Protein AF-A0A7Y2DRR1-F1 (afdb_monomer_lite)

Foldseek 3Di:
DPVVPPPPVPPPVPPPDDPPPPDDDDDLVRDDPLLNLLLVLLVVLVWPPWDKDQCCPPDDPDGIDTDTHDPDPVSVLSSVVSSQVRCCVPVVDHDPDDPPRPPD

Secondary structure (DSSP, 8-state):
--TTSSSSTT------S------PPPPGGGS-HHHHHHHHHHHHTT-EEEEEEE-TTT-SS-SEEEEEE-SSHHHHHHHHHHHHHHHHHHH----S---S-TT-

Sequence (104 aa):
MEEAIKQKSLAREEITETIEVTAVKTPFSDLDEDVQLAIYSAAEKKAVDIVALDLRKITSFAEFFVIASGTNQRQVQAISDEISEQLKKQLKKTAIRIEGYVGA

pLDDT: mean 83.61, std 19.43, range [39.22, 98.38]

Radius of gyration: 19.2 Å; chains: 1; bounding box: 38×60×40 Å

Structure (mmCIF, N/CA/C/O backbone):
data_AF-A0A7Y2DRR1-F1
#
_entry.id   AF-A0A7Y2DRR1-F1
#
loop_
_atom_site.group_PDB
_atom_site.id
_atom_site.type_symbol
_atom_site.label_atom_id
_atom_site.label_alt_id
_atom_site.label_comp_id
_atom_site.label_asym_id
_atom_site.label_entity_id
_atom_site.label_seq_id
_atom_site.pdbx_PDB_ins_code
_atom_site.Cartn_x
_atom_site.Cartn_y
_atom_site.Cartn_z
_atom_site.occupancy
_atom_site.B_iso_or_equiv
_atom_site.auth_seq_id
_atom_site.auth_comp_id
_atom_site.auth_asym_id
_atom_site.auth_atom_id
_atom_site.pdbx_PDB_model_num
ATOM 1 N N . MET A 1 1 ? 24.420 -49.556 -5.115 1.00 56.88 1 MET A N 1
ATOM 2 C CA . MET A 1 1 ? 23.039 -49.062 -4.895 1.00 56.88 1 MET A CA 1
ATOM 3 C C . MET A 1 1 ? 23.013 -47.738 -4.110 1.00 56.88 1 MET A C 1
ATOM 5 O O . MET A 1 1 ? 21.972 -47.377 -3.592 1.00 56.88 1 MET A O 1
ATOM 9 N N . GLU A 1 2 ? 24.116 -46.975 -4.061 1.00 53.03 2 GLU A N 1
ATOM 10 C CA . GLU A 1 2 ? 24.172 -45.654 -3.395 1.00 53.03 2 GLU A CA 1
ATOM 11 C C . GLU A 1 2 ? 24.372 -44.478 -4.370 1.00 53.03 2 GLU A C 1
ATOM 13 O O . GLU A 1 2 ? 24.143 -43.330 -4.009 1.00 53.03 2 GLU A O 1
ATOM 18 N N . GLU A 1 3 ? 24.712 -44.731 -5.638 1.00 50.06 3 GLU A N 1
ATOM 19 C CA . GLU A 1 3 ? 24.951 -43.661 -6.623 1.00 50.06 3 GLU A CA 1
ATOM 20 C C . GLU A 1 3 ? 23.681 -43.072 -7.256 1.00 50.06 3 GLU A C 1
ATOM 22 O O . GLU A 1 3 ? 23.734 -42.005 -7.859 1.00 50.06 3 GLU A O 1
ATOM 27 N N . ALA A 1 4 ? 22.514 -43.697 -7.076 1.00 45.59 4 ALA A N 1
ATOM 28 C CA . ALA A 1 4 ? 21.267 -43.224 -7.687 1.00 45.59 4 ALA A CA 1
ATOM 29 C C . ALA A 1 4 ? 20.593 -42.064 -6.922 1.00 45.59 4 ALA A C 1
ATOM 31 O O . ALA A 1 4 ? 19.687 -41.423 -7.453 1.00 45.59 4 ALA A O 1
ATOM 32 N N . ILE A 1 5 ? 21.020 -41.769 -5.687 1.00 50.69 5 ILE A N 1
ATOM 33 C CA . ILE A 1 5 ? 20.332 -40.800 -4.811 1.00 50.69 5 ILE A CA 1
ATOM 34 C C . ILE A 1 5 ? 20.941 -39.387 -4.913 1.00 50.69 5 ILE A C 1
ATOM 36 O O . ILE A 1 5 ? 20.275 -38.402 -4.602 1.00 50.69 5 ILE A O 1
ATOM 40 N N . LYS A 1 6 ? 22.161 -39.231 -5.446 1.00 47.81 6 LYS A N 1
ATOM 41 C CA . LYS A 1 6 ? 22.838 -37.919 -5.492 1.00 47.81 6 LYS A CA 1
ATOM 42 C C . LYS A 1 6 ? 22.484 -37.047 -6.708 1.00 47.81 6 LYS A C 1
ATOM 44 O O . LYS A 1 6 ? 22.821 -35.868 -6.713 1.00 47.81 6 LYS A O 1
ATOM 49 N N . GLN A 1 7 ? 21.780 -37.574 -7.713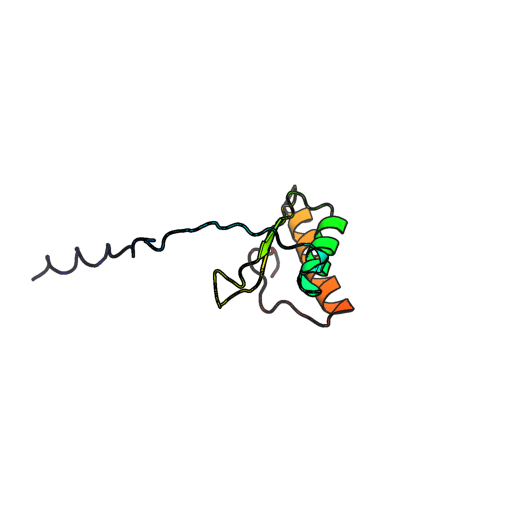 1.00 44.50 7 GLN A N 1
ATOM 50 C CA . GLN A 1 7 ? 21.510 -36.843 -8.966 1.00 44.50 7 GLN A CA 1
ATOM 51 C C . GLN A 1 7 ? 20.081 -36.300 -9.131 1.00 44.50 7 GLN A C 1
ATOM 53 O O . GLN A 1 7 ? 19.853 -35.511 -10.039 1.00 44.50 7 GLN A O 1
ATOM 58 N N . LYS A 1 8 ? 19.128 -36.617 -8.242 1.00 45.59 8 LYS A N 1
ATOM 59 C CA . LYS A 1 8 ? 17.771 -36.025 -8.294 1.00 45.59 8 LYS A CA 1
ATOM 60 C C . LYS A 1 8 ? 17.558 -34.803 -7.392 1.00 45.59 8 LYS A C 1
ATOM 62 O O . LYS A 1 8 ? 16.489 -34.210 -7.424 1.00 45.59 8 LYS A O 1
ATOM 67 N N . SER A 1 9 ? 18.578 -34.406 -6.626 1.00 43.53 9 SER A N 1
ATOM 68 C CA . SER A 1 9 ? 18.564 -33.200 -5.775 1.00 43.53 9 SER A CA 1
ATOM 69 C C . SER A 1 9 ? 18.796 -31.897 -6.566 1.00 43.53 9 SER A C 1
ATOM 71 O O . SER A 1 9 ? 18.531 -30.807 -6.073 1.00 43.53 9 SER A O 1
ATOM 73 N N . LEU A 1 10 ? 19.235 -31.993 -7.828 1.00 49.66 10 LEU A N 1
ATOM 74 C CA . LEU A 1 10 ? 19.363 -30.858 -8.749 1.00 49.66 10 LEU A CA 1
ATOM 75 C C . LEU A 1 10 ? 18.243 -30.854 -9.802 1.00 49.66 10 LEU A C 1
ATOM 77 O O . LEU A 1 10 ? 18.493 -30.677 -10.985 1.00 49.66 10 LEU A O 1
ATOM 81 N N . ALA A 1 11 ? 16.992 -31.025 -9.383 1.00 46.22 11 ALA A N 1
ATOM 82 C CA . ALA A 1 11 ? 15.870 -30.489 -10.149 1.00 46.22 11 ALA A CA 1
ATOM 83 C C . ALA A 1 11 ? 15.553 -29.104 -9.578 1.00 46.22 11 ALA A C 1
ATOM 85 O O . ALA A 1 11 ? 14.547 -28.890 -8.910 1.00 46.22 11 ALA A O 1
ATOM 86 N N . ARG A 1 12 ? 16.474 -28.158 -9.790 1.00 54.50 12 ARG A N 1
ATOM 87 C CA . ARG A 1 12 ? 16.090 -26.751 -9.838 1.00 54.50 12 ARG A CA 1
ATOM 88 C C . ARG A 1 12 ? 15.243 -26.666 -11.092 1.00 54.50 12 ARG A C 1
ATOM 90 O O . ARG A 1 12 ? 15.815 -26.647 -12.175 1.00 54.50 12 ARG A O 1
ATOM 97 N N . GLU A 1 13 ? 13.924 -26.761 -10.933 1.00 48.50 13 GLU A N 1
ATOM 98 C CA . GLU A 1 13 ? 12.984 -26.466 -12.008 1.00 48.50 13 GLU A CA 1
ATOM 99 C C . GLU A 1 13 ? 13.439 -25.144 -12.613 1.00 48.50 13 GLU A C 1
ATOM 101 O O . GLU A 1 13 ? 13.494 -24.100 -11.955 1.00 48.50 13 GLU A O 1
ATOM 106 N N . GLU A 1 14 ? 13.968 -25.262 -13.823 1.00 42.56 14 GLU A N 1
ATOM 107 C CA . GLU A 1 14 ? 14.439 -24.142 -14.595 1.00 42.56 14 GLU A CA 1
ATOM 108 C C . GLU A 1 14 ? 13.237 -23.220 -14.756 1.00 42.56 14 GLU A C 1
ATOM 110 O O . GLU A 1 14 ? 12.158 -23.643 -15.170 1.00 42.56 14 GLU A O 1
ATOM 115 N N . ILE A 1 15 ? 13.417 -21.967 -14.350 1.00 51.19 15 ILE A N 1
ATOM 116 C CA . ILE A 1 15 ? 12.477 -20.881 -14.592 1.00 51.19 15 ILE A CA 1
ATOM 117 C C . ILE A 1 15 ? 12.498 -20.665 -16.116 1.00 51.19 15 ILE A C 1
ATOM 119 O O . ILE A 1 15 ? 13.229 -19.821 -16.626 1.00 51.19 15 ILE A O 1
ATOM 123 N N . THR A 1 16 ? 11.777 -21.524 -16.836 1.00 39.22 16 THR A N 1
ATOM 124 C CA . THR A 1 16 ? 11.689 -21.601 -18.303 1.00 39.22 16 THR A CA 1
ATOM 125 C C . THR A 1 16 ? 10.269 -21.270 -18.747 1.00 39.22 16 THR A C 1
ATOM 127 O O . THR A 1 16 ? 9.738 -21.853 -19.685 1.00 39.22 16 THR A O 1
ATOM 130 N N . GLU A 1 17 ? 9.632 -20.317 -18.076 1.00 51.38 17 GLU A N 1
ATOM 131 C CA . GLU A 1 17 ? 8.457 -19.661 -18.632 1.00 51.38 17 GLU A CA 1
ATOM 132 C C . GLU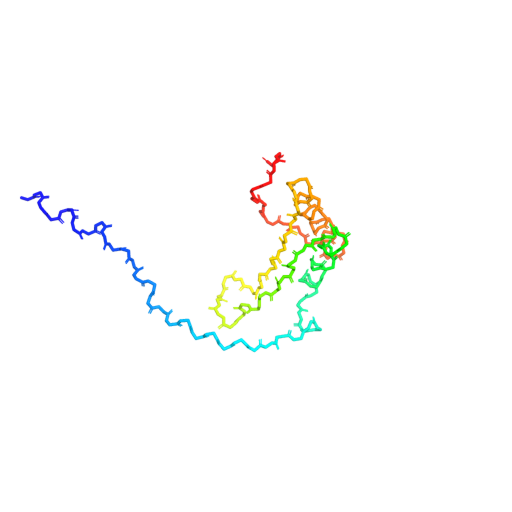 A 1 17 ? 8.874 -18.253 -19.036 1.00 51.38 17 GLU A C 1
ATOM 134 O O . GLU A 1 17 ? 9.236 -17.402 -18.224 1.00 51.38 17 GLU A O 1
ATOM 139 N N . THR A 1 18 ? 8.952 -18.078 -20.350 1.00 39.94 18 THR A N 1
ATOM 140 C CA . THR A 1 18 ? 9.261 -16.852 -21.070 1.00 39.94 18 THR A CA 1
ATOM 141 C C . THR A 1 18 ? 8.588 -15.645 -20.419 1.00 39.94 18 THR A C 1
ATOM 143 O O . THR A 1 18 ? 7.365 -15.540 -20.401 1.00 39.94 18 THR A O 1
ATOM 146 N N . ILE A 1 19 ? 9.382 -14.702 -19.907 1.00 57.06 19 ILE A N 1
ATOM 147 C CA . ILE A 1 19 ? 8.850 -13.432 -19.412 1.00 57.06 19 ILE A CA 1
ATOM 148 C C . ILE A 1 19 ? 8.570 -12.539 -20.628 1.00 57.06 19 ILE A C 1
ATOM 150 O O . ILE A 1 19 ? 9.408 -11.732 -21.035 1.00 57.06 19 ILE A O 1
ATOM 154 N N . GLU A 1 20 ? 7.392 -12.679 -21.231 1.00 47.84 20 GLU A N 1
ATOM 155 C CA . GLU A 1 20 ? 6.880 -11.678 -22.168 1.00 47.84 20 GLU A CA 1
ATOM 156 C C . GLU A 1 20 ? 6.410 -10.448 -21.376 1.00 47.84 20 GLU A C 1
ATOM 158 O O . GLU A 1 20 ? 5.246 -10.330 -20.993 1.00 47.84 20 GLU A O 1
ATOM 163 N N . VAL A 1 21 ? 7.320 -9.507 -21.097 1.00 59.91 21 VAL A N 1
ATOM 164 C CA . VAL A 1 21 ? 6.949 -8.221 -20.481 1.00 59.91 21 VAL A CA 1
ATOM 165 C C . VAL A 1 21 ? 6.281 -7.332 -21.531 1.00 59.91 21 VAL A C 1
ATOM 167 O O . VAL A 1 21 ? 6.879 -6.398 -22.064 1.00 59.91 21 VAL A O 1
ATOM 170 N N . THR A 1 22 ? 5.010 -7.593 -21.822 1.00 53.34 22 THR A N 1
ATOM 171 C CA . THR A 1 22 ? 4.169 -6.630 -22.539 1.00 53.34 22 THR A CA 1
ATOM 172 C C . THR A 1 22 ? 3.563 -5.685 -21.503 1.00 53.34 22 THR A C 1
ATOM 174 O O . THR A 1 22 ? 2.423 -5.855 -21.078 1.00 53.34 22 THR A O 1
ATOM 177 N N . ALA A 1 23 ? 4.355 -4.721 -21.020 1.00 62.53 23 ALA A N 1
ATOM 178 C CA . ALA A 1 23 ? 3.906 -3.744 -20.028 1.00 62.53 23 ALA A CA 1
ATOM 179 C C . ALA A 1 23 ? 2.880 -2.783 -20.651 1.00 62.53 23 ALA A C 1
ATOM 181 O O . ALA A 1 23 ? 3.214 -1.701 -21.139 1.00 62.53 23 ALA A O 1
ATOM 182 N N . VAL A 1 24 ? 1.611 -3.183 -20.643 1.00 71.25 24 VAL A N 1
ATOM 183 C CA . VAL A 1 24 ? 0.504 -2.254 -20.857 1.00 71.25 24 VAL A CA 1
ATOM 184 C C . VAL A 1 24 ? 0.442 -1.363 -19.622 1.00 71.25 24 VAL A C 1
ATOM 186 O O . VAL A 1 24 ? 0.295 -1.853 -18.506 1.00 71.25 24 VAL A O 1
ATOM 189 N N . LYS A 1 25 ? 0.597 -0.051 -19.808 1.00 78.81 25 LYS A N 1
ATOM 190 C CA . LYS A 1 25 ? 0.436 0.903 -18.708 1.00 78.81 25 LYS A CA 1
ATOM 191 C C . LYS A 1 25 ? -1.034 0.929 -18.292 1.00 78.81 25 LYS A C 1
ATOM 193 O O . LYS A 1 25 ? -1.877 1.309 -19.101 1.00 78.81 25 LYS A O 1
ATOM 198 N N . THR A 1 26 ? -1.315 0.567 -17.046 1.00 83.50 26 THR A N 1
ATOM 199 C CA . THR A 1 26 ? -2.641 0.725 -16.438 1.00 83.50 26 THR A CA 1
ATOM 200 C C . THR A 1 26 ? -2.770 2.157 -15.899 1.00 83.50 26 THR A C 1
ATOM 202 O O . THR A 1 26 ? -1.915 2.583 -15.114 1.00 83.50 26 THR A O 1
ATOM 205 N N . PRO A 1 27 ? -3.774 2.943 -16.332 1.00 89.12 27 PRO A N 1
ATOM 206 C CA . PRO A 1 27 ? -4.059 4.251 -15.750 1.00 89.12 27 PRO A CA 1
ATOM 207 C C . PRO A 1 27 ? -4.357 4.145 -14.253 1.00 89.12 27 PRO A C 1
ATOM 209 O O . PRO A 1 27 ? -4.975 3.185 -13.805 1.00 89.12 27 PRO A O 1
ATOM 212 N N . PHE A 1 28 ? -3.976 5.160 -13.476 1.00 87.69 28 PHE A N 1
ATOM 213 C CA . PHE A 1 28 ? -4.226 5.167 -12.029 1.00 87.69 28 PHE A CA 1
ATOM 214 C C . PHE A 1 28 ? -5.722 5.067 -11.683 1.00 87.69 28 PHE A C 1
ATOM 216 O O . PHE A 1 28 ? -6.081 4.420 -10.707 1.00 87.69 28 PHE A O 1
ATOM 223 N N . SER A 1 29 ? -6.591 5.661 -12.510 1.00 90.00 29 SER A N 1
ATOM 224 C CA . SER A 1 29 ? -8.053 5.599 -12.367 1.00 90.00 29 SER A CA 1
ATOM 225 C C . SER A 1 29 ? -8.625 4.185 -12.421 1.00 90.00 29 SER A C 1
ATOM 227 O O . SER A 1 29 ? -9.725 3.964 -11.925 1.00 90.00 29 SER A O 1
ATOM 229 N N . ASP A 1 30 ? -7.892 3.256 -13.031 1.00 90.88 30 ASP A N 1
ATOM 230 C CA . ASP A 1 30 ? -8.354 1.900 -13.325 1.00 90.88 30 ASP A CA 1
ATOM 231 C C . ASP A 1 30 ? -7.831 0.888 -12.289 1.00 90.88 30 ASP A C 1
ATOM 233 O O . ASP A 1 30 ? -8.029 -0.320 -12.439 1.00 90.88 30 ASP A O 1
ATOM 237 N N . LEU A 1 31 ? -7.124 1.375 -11.262 1.00 92.25 31 LEU A N 1
ATOM 238 C CA . LEU A 1 31 ? -6.687 0.584 -10.117 1.00 92.25 31 LEU A CA 1
ATOM 239 C C . LEU A 1 31 ? -7.839 0.383 -9.136 1.00 92.25 31 LEU A C 1
ATOM 241 O O . LEU A 1 31 ? -8.691 1.257 -8.979 1.00 92.25 31 LEU A O 1
ATOM 245 N N . ASP A 1 32 ? -7.804 -0.728 -8.412 1.00 94.44 32 ASP A N 1
ATOM 246 C CA . ASP A 1 32 ? -8.767 -0.988 -7.350 1.00 94.44 32 ASP A CA 1
ATOM 247 C C . ASP A 1 32 ? -8.638 0.052 -6.225 1.00 94.44 32 ASP A C 1
ATOM 249 O O . ASP A 1 32 ? -7.563 0.594 -5.953 1.00 94.44 32 ASP A O 1
ATOM 253 N N . GLU A 1 33 ? -9.755 0.351 -5.563 1.00 96.06 33 GLU A N 1
ATOM 254 C CA . GLU A 1 33 ? -9.840 1.423 -4.562 1.00 96.06 33 GLU A CA 1
ATOM 255 C C . GLU A 1 33 ? -8.853 1.232 -3.396 1.00 96.06 33 GLU A C 1
ATOM 257 O O . GLU A 1 33 ? -8.261 2.194 -2.906 1.00 96.06 33 GLU A O 1
ATOM 262 N N . ASP A 1 34 ? -8.623 -0.011 -2.970 1.00 96.44 34 ASP A N 1
ATOM 263 C CA . ASP A 1 34 ? -7.654 -0.334 -1.920 1.00 96.44 34 ASP A CA 1
ATOM 264 C C . ASP A 1 34 ? -6.205 -0.134 -2.368 1.00 96.44 34 ASP A C 1
ATOM 266 O O . ASP A 1 34 ? -5.392 0.359 -1.584 1.00 96.44 34 ASP A O 1
ATOM 270 N N . VAL A 1 35 ? -5.886 -0.445 -3.625 1.00 97.19 35 VAL A N 1
ATOM 271 C CA . VAL A 1 35 ? -4.575 -0.173 -4.226 1.00 97.19 35 VAL A CA 1
ATOM 272 C C . VAL A 1 35 ? -4.329 1.333 -4.293 1.00 97.19 35 VAL A C 1
ATOM 274 O O . VAL A 1 35 ? -3.269 1.799 -3.869 1.00 97.19 35 VAL A O 1
ATOM 277 N N . GLN A 1 36 ? -5.314 2.109 -4.758 1.00 97.69 36 GLN A N 1
ATOM 278 C C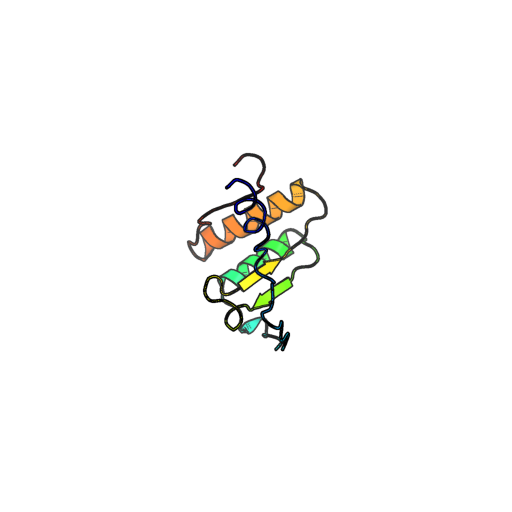A . GLN A 1 36 ? -5.222 3.572 -4.783 1.00 97.69 36 GLN A CA 1
ATOM 279 C C . GLN A 1 36 ? -5.002 4.131 -3.372 1.00 97.69 36 GLN A C 1
ATOM 281 O O . GLN A 1 36 ? -4.087 4.930 -3.155 1.00 97.69 36 GLN A O 1
ATOM 286 N N . LEU A 1 37 ? -5.789 3.672 -2.394 1.00 98.06 37 LEU A N 1
ATOM 287 C CA . LEU A 1 37 ? -5.675 4.117 -1.009 1.00 98.06 37 LEU A CA 1
ATOM 288 C C . LEU A 1 37 ? -4.320 3.749 -0.390 1.00 98.06 37 LEU A C 1
ATOM 290 O O . LEU A 1 37 ? -3.735 4.568 0.322 1.00 98.06 37 LEU A O 1
ATOM 294 N N . ALA A 1 38 ? -3.787 2.559 -0.677 1.00 98.06 38 ALA A N 1
ATOM 295 C CA . ALA A 1 38 ? -2.463 2.148 -0.217 1.00 98.06 38 ALA A CA 1
ATOM 296 C C . ALA A 1 38 ? -1.357 3.051 -0.790 1.00 98.06 38 ALA A C 1
ATOM 298 O O . ALA A 1 38 ? -0.474 3.484 -0.047 1.00 98.06 38 ALA A O 1
ATOM 299 N N . ILE A 1 39 ? -1.434 3.397 -2.080 1.00 98.06 39 ILE A N 1
ATOM 300 C CA . ILE A 1 39 ? -0.489 4.314 -2.736 1.00 98.06 39 ILE A CA 1
ATOM 301 C C . ILE A 1 39 ? -0.547 5.705 -2.095 1.00 98.06 39 ILE A C 1
ATOM 303 O O . ILE A 1 39 ? 0.499 6.258 -1.749 1.00 98.06 39 ILE A O 1
ATOM 307 N N . TYR A 1 40 ? -1.747 6.255 -1.880 1.00 98.12 40 TYR A N 1
ATOM 308 C CA . TYR A 1 40 ? -1.904 7.549 -1.211 1.00 98.12 40 TYR A CA 1
ATOM 309 C C . TYR A 1 40 ? -1.366 7.523 0.222 1.00 98.12 40 TYR A C 1
ATOM 311 O O . TYR A 1 40 ? -0.611 8.409 0.612 1.00 98.12 40 TYR A O 1
ATOM 319 N N . SER A 1 41 ? -1.679 6.475 0.982 1.00 98.31 41 SER A N 1
ATOM 320 C CA . SER A 1 41 ? -1.210 6.303 2.364 1.00 98.31 41 SER A CA 1
ATOM 321 C C . SER A 1 41 ? 0.320 6.231 2.444 1.00 98.31 41 SER A C 1
ATOM 323 O O . SER A 1 41 ? 0.940 6.854 3.309 1.00 98.31 41 SER A O 1
ATOM 325 N N . ALA A 1 42 ? 0.955 5.524 1.504 1.00 98.38 42 ALA A N 1
ATOM 326 C CA . ALA A 1 42 ? 2.409 5.489 1.389 1.00 98.38 42 ALA A CA 1
ATOM 327 C C . ALA A 1 42 ? 2.992 6.873 1.049 1.00 98.38 42 ALA A C 1
ATOM 329 O O . ALA A 1 42 ? 3.983 7.298 1.654 1.00 98.38 42 ALA A O 1
ATOM 330 N N . ALA A 1 43 ? 2.364 7.599 0.119 1.00 98.06 43 ALA A N 1
ATOM 331 C CA . ALA A 1 43 ? 2.783 8.941 -0.279 1.00 98.06 43 ALA A CA 1
ATOM 332 C C . ALA A 1 43 ? 2.681 9.955 0.877 1.00 98.06 43 ALA A C 1
ATOM 334 O O . ALA A 1 43 ? 3.614 10.734 1.084 1.00 98.06 43 ALA A O 1
ATOM 335 N N . GLU A 1 44 ? 1.626 9.890 1.695 1.00 98.06 44 GLU A N 1
ATOM 336 C CA . GLU A 1 44 ? 1.459 10.722 2.900 1.00 98.06 44 GLU A CA 1
ATOM 337 C C . GLU A 1 44 ? 2.602 10.524 3.911 1.00 98.06 44 GLU A C 1
ATOM 339 O O . GLU A 1 44 ? 3.060 11.468 4.563 1.00 98.06 44 GLU A O 1
ATOM 344 N N . LYS A 1 45 ? 3.154 9.306 3.998 1.00 98.25 45 LYS A N 1
ATOM 345 C CA . LYS A 1 45 ? 4.352 9.002 4.805 1.00 98.25 45 LYS A CA 1
ATOM 346 C C . LYS A 1 45 ? 5.675 9.262 4.088 1.00 98.25 45 LYS A C 1
ATOM 348 O O . LYS A 1 45 ? 6.737 8.867 4.584 1.00 98.25 45 LYS A O 1
ATOM 353 N N . LYS A 1 46 ? 5.637 9.983 2.966 1.00 98.00 46 LYS A N 1
ATOM 354 C CA . LYS A 1 46 ? 6.803 10.355 2.154 1.00 98.00 46 LYS A CA 1
ATOM 355 C C . LYS A 1 46 ? 7.603 9.134 1.696 1.00 98.00 46 LYS A C 1
ATOM 357 O O . LYS A 1 46 ? 8.837 9.167 1.713 1.00 98.00 46 LYS A O 1
ATOM 362 N N . ALA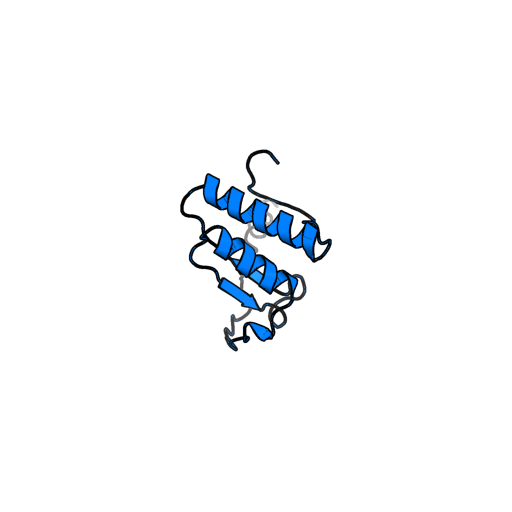 A 1 47 ? 6.914 8.044 1.355 1.00 98.06 47 ALA A N 1
ATOM 363 C CA . ALA A 1 47 ? 7.558 6.908 0.715 1.00 98.06 47 ALA A CA 1
ATOM 364 C C . ALA A 1 47 ? 8.172 7.331 -0.628 1.00 98.06 47 ALA A C 1
ATOM 366 O O . ALA A 1 47 ? 7.676 8.238 -1.301 1.00 98.06 47 ALA A O 1
ATOM 367 N N . VAL A 1 48 ? 9.264 6.675 -0.999 1.00 97.38 48 VAL A N 1
ATOM 368 C CA . VAL A 1 48 ? 9.974 6.886 -2.263 1.00 97.38 48 VAL A CA 1
ATOM 369 C C . VAL A 1 48 ? 9.800 5.666 -3.159 1.00 97.38 48 VAL A C 1
ATOM 371 O O . VAL A 1 48 ? 9.485 4.581 -2.673 1.00 97.38 48 VAL A O 1
ATOM 374 N N . ASP A 1 49 ? 9.971 5.853 -4.467 1.00 96.31 49 ASP A N 1
ATOM 375 C CA . ASP A 1 49 ? 9.893 4.783 -5.471 1.00 96.31 49 ASP A CA 1
ATOM 376 C C . ASP A 1 49 ? 8.608 3.941 -5.386 1.00 96.31 49 ASP A C 1
ATOM 378 O O . ASP A 1 49 ? 8.647 2.712 -5.431 1.00 96.31 49 ASP A O 1
ATOM 382 N N . ILE A 1 50 ? 7.454 4.605 -5.239 1.00 96.56 50 ILE A N 1
ATOM 383 C CA . ILE A 1 50 ? 6.159 3.920 -5.204 1.00 96.56 50 ILE A CA 1
ATOM 384 C C . ILE A 1 50 ? 5.822 3.404 -6.608 1.00 96.56 50 ILE A C 1
ATOM 386 O O . ILE A 1 50 ? 5.650 4.186 -7.544 1.00 96.56 50 ILE A O 1
ATOM 390 N N . VAL A 1 51 ? 5.698 2.086 -6.745 1.00 95.19 51 VAL A N 1
ATOM 391 C CA . VAL A 1 51 ? 5.379 1.390 -7.994 1.00 95.19 51 VAL A CA 1
ATOM 392 C C . VAL A 1 51 ? 4.222 0.430 -7.753 1.00 95.19 51 VAL A C 1
ATOM 394 O O . VAL A 1 51 ? 4.286 -0.414 -6.864 1.00 95.19 51 VAL A O 1
ATOM 397 N N . ALA A 1 52 ? 3.181 0.528 -8.577 1.00 93.88 52 ALA A N 1
ATOM 398 C CA . ALA A 1 52 ? 2.102 -0.450 -8.627 1.00 93.88 52 ALA A CA 1
ATOM 399 C C . ALA A 1 52 ? 2.274 -1.350 -9.856 1.00 93.88 52 ALA A C 1
ATOM 401 O O . ALA A 1 52 ? 2.411 -0.860 -10.978 1.00 93.88 52 ALA A O 1
ATOM 402 N N . LEU A 1 53 ? 2.276 -2.661 -9.640 1.00 91.81 53 LEU A N 1
ATOM 403 C CA . LEU A 1 53 ? 2.353 -3.686 -10.673 1.00 91.81 53 LEU A CA 1
ATOM 404 C C . LEU A 1 53 ? 0.988 -4.360 -10.794 1.00 91.81 53 LEU A C 1
ATOM 406 O O . LEU A 1 53 ? 0.507 -4.949 -9.829 1.00 91.81 53 LEU A O 1
ATOM 410 N N . ASP A 1 54 ? 0.386 -4.274 -11.977 1.00 90.56 54 ASP A N 1
ATOM 411 C CA . ASP A 1 54 ? -0.850 -4.976 -12.332 1.00 90.56 54 ASP A CA 1
ATOM 412 C C . ASP A 1 54 ? -0.510 -6.400 -12.786 1.00 90.56 54 ASP A C 1
ATOM 414 O O . ASP A 1 54 ? 0.141 -6.609 -13.813 1.00 90.56 54 ASP A O 1
ATOM 418 N N . LEU A 1 55 ? -0.912 -7.378 -11.979 1.00 89.25 55 LEU A N 1
ATOM 419 C CA . LEU A 1 55 ? -0.572 -8.789 -12.132 1.00 89.25 55 LEU A CA 1
ATOM 420 C C . LEU A 1 55 ? -1.737 -9.637 -12.643 1.00 89.25 55 LEU A C 1
ATOM 422 O O . LEU A 1 55 ? -1.540 -10.824 -12.903 1.00 89.25 55 LEU A O 1
ATOM 426 N N . ARG A 1 56 ? -2.921 -9.049 -12.858 1.00 87.44 56 ARG A N 1
ATOM 427 C CA . ARG A 1 56 ? -4.157 -9.766 -13.238 1.00 87.44 56 ARG A CA 1
ATOM 428 C C . ARG A 1 56 ? -4.019 -10.624 -14.500 1.00 87.44 56 ARG A C 1
ATOM 430 O O . ARG A 1 56 ? -4.773 -11.571 -14.692 1.00 87.44 56 ARG A O 1
ATOM 437 N N . LYS A 1 57 ? -3.068 -10.289 -15.378 1.00 84.44 57 LYS A N 1
ATOM 438 C CA . LYS A 1 57 ? -2.773 -11.027 -16.621 1.00 84.44 57 LYS A CA 1
ATOM 439 C C . LYS A 1 57 ? -1.562 -11.959 -16.526 1.00 84.44 57 LYS A C 1
ATOM 441 O O . LYS A 1 57 ? -1.236 -12.610 -17.510 1.00 84.44 57 LYS A O 1
ATOM 446 N N . ILE A 1 58 ? -0.880 -11.978 -15.384 1.00 84.75 58 ILE A N 1
ATOM 447 C CA . ILE A 1 58 ? 0.399 -12.670 -15.183 1.00 84.75 58 ILE A CA 1
ATOM 448 C C . ILE A 1 58 ? 0.237 -13.819 -14.184 1.00 84.75 58 ILE A C 1
ATOM 450 O O . ILE A 1 58 ? 0.782 -14.896 -14.397 1.00 84.75 58 ILE A O 1
ATOM 454 N N . THR A 1 59 ? -0.514 -13.616 -13.099 1.00 84.00 59 THR A N 1
ATOM 455 C CA . THR A 1 59 ? -0.689 -14.617 -12.039 1.00 84.00 59 THR A CA 1
ATOM 456 C C . THR A 1 59 ? -2.114 -14.624 -11.482 1.00 84.00 59 THR A C 1
ATOM 458 O O . THR A 1 59 ? -2.818 -13.622 -11.532 1.00 84.00 59 THR A O 1
ATOM 461 N N . SER A 1 60 ? -2.544 -15.772 -10.948 1.00 86.56 60 SER A N 1
ATOM 462 C CA . SER A 1 60 ? -3.878 -15.976 -10.372 1.00 86.56 60 SER A CA 1
ATOM 463 C C . SER A 1 60 ? -3.951 -15.808 -8.852 1.00 86.56 60 SER A C 1
ATOM 465 O O . SER A 1 60 ? -5.049 -15.801 -8.304 1.00 86.56 60 SER A O 1
ATOM 467 N N . PHE A 1 61 ? -2.818 -15.744 -8.142 1.00 86.00 61 PHE A N 1
ATOM 468 C CA . PHE A 1 61 ? -2.824 -15.672 -6.670 1.00 86.00 61 PHE A CA 1
ATOM 469 C C . PHE A 1 61 ? -2.832 -14.236 -6.127 1.00 86.00 61 PHE A C 1
ATOM 471 O O . PHE A 1 61 ? -3.126 -14.038 -4.949 1.00 86.00 61 PHE A O 1
ATOM 478 N N . ALA A 1 62 ? -2.483 -13.246 -6.952 1.00 88.62 62 ALA A N 1
ATOM 479 C CA . ALA A 1 62 ? -2.455 -11.836 -6.586 1.00 88.62 62 ALA A CA 1
ATOM 480 C C . ALA A 1 62 ? -2.802 -10.968 -7.797 1.00 88.62 62 ALA A C 1
ATOM 482 O O . ALA A 1 62 ? -2.314 -11.212 -8.897 1.00 88.62 62 ALA A O 1
ATOM 483 N N . GLU A 1 63 ? -3.609 -9.934 -7.581 1.00 91.31 63 GLU A N 1
ATOM 484 C CA . GLU A 1 63 ? -4.030 -9.015 -8.645 1.00 91.31 63 GLU A CA 1
ATOM 485 C C . GLU A 1 63 ? -3.075 -7.831 -8.797 1.00 91.31 63 GLU A C 1
ATOM 487 O O . GLU A 1 63 ? -2.801 -7.402 -9.914 1.00 91.31 63 GLU A O 1
ATOM 492 N N . PHE A 1 64 ? -2.518 -7.339 -7.688 1.00 92.75 64 PHE A N 1
ATOM 493 C CA . PHE A 1 64 ? -1.617 -6.192 -7.678 1.00 92.75 64 PHE A CA 1
ATOM 494 C C . PHE A 1 64 ? -0.479 -6.369 -6.676 1.00 92.75 64 PHE A C 1
ATOM 496 O O . PHE A 1 64 ? -0.683 -6.904 -5.586 1.00 92.75 64 PHE A O 1
ATOM 503 N N . PHE A 1 65 ? 0.694 -5.829 -7.011 1.00 94.81 65 PHE A N 1
ATOM 504 C CA . PHE A 1 65 ? 1.735 -5.508 -6.034 1.00 94.81 65 PHE A CA 1
ATOM 505 C C . PHE A 1 65 ? 1.930 -4.003 -5.945 1.00 94.81 65 PHE A C 1
ATOM 507 O O . PHE A 1 65 ? 2.102 -3.338 -6.960 1.00 94.81 65 PHE A O 1
ATOM 514 N N . VAL A 1 66 ? 1.969 -3.480 -4.722 1.00 95.75 66 VAL A N 1
ATOM 515 C CA . VAL A 1 66 ? 2.399 -2.109 -4.444 1.00 95.75 66 VAL A CA 1
ATOM 516 C C . VAL A 1 66 ? 3.745 -2.186 -3.743 1.00 95.75 66 VAL A C 1
ATOM 518 O O . VAL A 1 66 ? 3.858 -2.736 -2.650 1.00 95.75 66 VAL A O 1
ATOM 521 N N . ILE A 1 67 ? 4.771 -1.658 -4.396 1.00 97.25 67 ILE A N 1
ATOM 522 C CA . ILE A 1 67 ? 6.138 -1.587 -3.893 1.00 97.25 67 ILE A CA 1
ATOM 523 C C . ILE A 1 67 ? 6.392 -0.137 -3.512 1.00 97.25 67 ILE A C 1
ATOM 525 O O . ILE A 1 67 ? 6.118 0.764 -4.296 1.00 97.25 67 ILE A O 1
ATOM 529 N N . ALA A 1 68 ? 6.897 0.091 -2.308 1.00 97.56 68 ALA A N 1
ATOM 530 C CA . ALA A 1 68 ? 7.258 1.413 -1.826 1.00 97.56 68 ALA A CA 1
ATOM 531 C C . ALA A 1 68 ? 8.485 1.303 -0.921 1.00 97.56 68 ALA A C 1
ATOM 533 O O . ALA A 1 68 ? 8.638 0.328 -0.181 1.00 97.56 68 ALA A O 1
ATOM 534 N N . SER A 1 69 ? 9.339 2.319 -0.959 1.00 97.88 69 SER A N 1
ATOM 535 C CA . SER A 1 69 ? 10.587 2.361 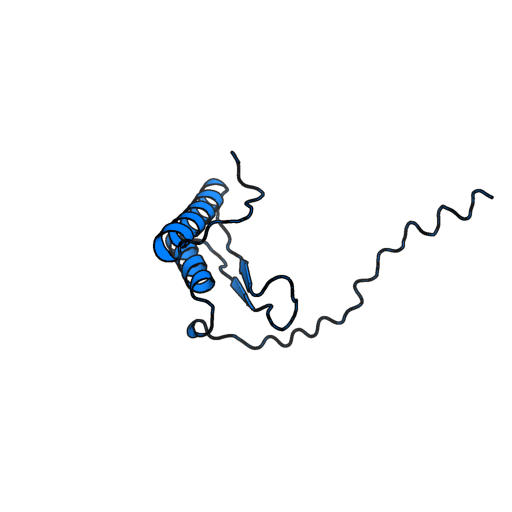-0.203 1.00 97.88 69 SER A CA 1
ATOM 536 C C . SER A 1 69 ? 10.538 3.438 0.879 1.00 97.88 69 SER A C 1
ATOM 538 O O . SER A 1 69 ? 9.975 4.518 0.700 1.00 97.88 69 SER A O 1
ATOM 540 N N . GLY A 1 70 ? 11.159 3.153 2.022 1.00 97.38 70 GLY A N 1
ATOM 541 C CA . GLY A 1 70 ? 11.423 4.126 3.081 1.00 97.38 70 GLY A CA 1
ATOM 542 C C . GLY A 1 70 ? 12.925 4.351 3.229 1.00 97.38 70 GLY A C 1
ATOM 543 O O . GLY A 1 70 ? 13.726 3.453 2.996 1.00 97.38 70 GLY A O 1
ATOM 544 N N . THR A 1 71 ? 13.322 5.547 3.652 1.00 97.50 71 THR A N 1
ATOM 545 C CA . THR A 1 71 ? 14.736 5.927 3.830 1.00 97.50 71 THR A CA 1
ATOM 546 C C . THR A 1 71 ? 15.385 5.305 5.068 1.00 97.50 71 THR A C 1
ATOM 548 O O . THR A 1 71 ? 16.605 5.305 5.204 1.00 97.50 71 THR A O 1
ATOM 551 N N . ASN A 1 72 ? 14.578 4.797 6.001 1.00 96.69 72 ASN A N 1
ATOM 552 C CA . ASN A 1 72 ? 15.026 4.111 7.208 1.00 96.69 72 ASN A CA 1
ATOM 553 C C . ASN A 1 72 ? 13.922 3.188 7.748 1.00 96.69 72 ASN A C 1
ATOM 555 O O . ASN A 1 72 ? 12.748 3.333 7.404 1.00 96.69 72 ASN A O 1
ATOM 559 N N . GLN A 1 73 ? 14.291 2.273 8.645 1.00 95.31 73 GLN A N 1
ATOM 560 C CA . GLN A 1 73 ? 13.386 1.253 9.185 1.00 95.31 73 GLN A CA 1
ATOM 561 C C . GLN A 1 73 ? 12.158 1.831 9.903 1.00 95.31 73 GLN A C 1
ATOM 563 O O . GLN A 1 73 ? 11.053 1.319 9.740 1.00 95.31 73 GLN A O 1
ATOM 568 N N . ARG A 1 74 ? 12.324 2.926 10.656 1.00 95.69 74 ARG A N 1
ATOM 569 C CA . ARG A 1 74 ? 11.209 3.589 11.346 1.00 95.69 74 ARG A CA 1
ATOM 570 C C . ARG A 1 74 ? 10.204 4.170 10.350 1.00 95.69 74 ARG A C 1
ATOM 572 O O . ARG A 1 74 ? 9.003 4.097 10.584 1.00 95.69 74 ARG A O 1
ATOM 579 N N . GLN A 1 75 ? 10.682 4.732 9.240 1.00 97.50 75 GLN A N 1
ATOM 580 C CA . GLN A 1 75 ? 9.808 5.217 8.174 1.00 97.50 75 GLN A CA 1
ATOM 581 C C . GLN A 1 75 ? 9.075 4.060 7.489 1.00 97.50 75 GLN A C 1
ATOM 583 O O . GLN A 1 75 ? 7.879 4.177 7.255 1.00 97.50 75 GLN A O 1
ATOM 588 N N . VAL A 1 76 ? 9.758 2.945 7.210 1.00 97.25 76 VAL A N 1
ATOM 589 C CA . VAL A 1 76 ? 9.126 1.750 6.619 1.00 97.25 76 VAL A CA 1
AT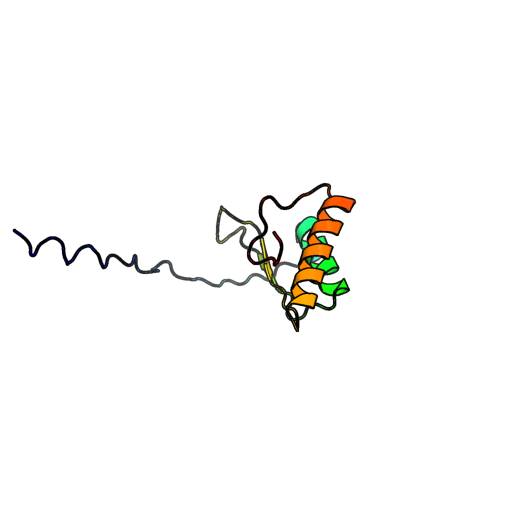OM 590 C C . VAL A 1 76 ? 7.977 1.244 7.497 1.00 97.25 76 VAL A C 1
ATOM 592 O O . VAL A 1 76 ? 6.892 0.981 6.986 1.00 97.25 76 VAL A O 1
ATOM 595 N N . GLN A 1 77 ? 8.172 1.189 8.817 1.00 96.81 77 GLN A N 1
ATOM 596 C CA . GLN A 1 77 ? 7.097 0.840 9.754 1.00 96.81 77 GLN A CA 1
ATOM 597 C C . GLN A 1 77 ? 5.947 1.844 9.706 1.00 96.81 77 GLN A C 1
ATOM 599 O O . GLN A 1 77 ? 4.805 1.441 9.537 1.00 96.81 77 GLN A O 1
ATOM 604 N N . ALA A 1 78 ? 6.245 3.146 9.749 1.00 97.75 78 ALA A N 1
ATOM 605 C CA . ALA A 1 78 ? 5.216 4.180 9.670 1.00 97.75 78 ALA A CA 1
ATOM 606 C C . ALA A 1 78 ? 4.403 4.124 8.362 1.00 97.75 78 ALA A C 1
ATOM 608 O O . ALA A 1 78 ? 3.208 4.407 8.384 1.00 97.75 78 ALA A O 1
ATOM 609 N N . ILE A 1 79 ? 5.035 3.763 7.237 1.00 98.25 79 ILE A N 1
ATOM 610 C CA . ILE A 1 79 ? 4.360 3.521 5.952 1.00 98.25 79 ILE A CA 1
ATOM 611 C C . ILE A 1 79 ? 3.411 2.320 6.077 1.00 98.25 79 ILE A C 1
ATOM 613 O O . ILE A 1 79 ? 2.234 2.435 5.743 1.00 98.25 79 ILE A O 1
ATOM 617 N N . SER A 1 80 ? 3.906 1.189 6.589 1.00 97.31 80 SER A N 1
ATOM 618 C CA . SER A 1 80 ? 3.112 -0.032 6.799 1.00 97.31 80 SER A CA 1
ATOM 619 C C . SER A 1 80 ? 1.905 0.201 7.717 1.00 97.31 80 SER A C 1
ATOM 621 O O . SER A 1 80 ? 0.801 -0.276 7.429 1.00 97.31 80 SER A O 1
ATOM 623 N N . ASP A 1 81 ? 2.105 0.947 8.804 1.00 97.12 81 ASP A N 1
ATOM 624 C CA . ASP A 1 81 ? 1.064 1.268 9.781 1.00 97.12 81 ASP A CA 1
ATOM 625 C C . ASP A 1 81 ? -0.023 2.137 9.161 1.00 97.12 81 ASP A C 1
ATOM 627 O O . ASP A 1 81 ? -1.203 1.825 9.297 1.00 97.12 81 ASP A O 1
ATOM 631 N N . GLU A 1 82 ? 0.365 3.184 8.429 1.00 98.06 82 GLU A N 1
ATOM 632 C CA . GLU A 1 82 ? -0.585 4.088 7.779 1.00 98.06 82 GLU A CA 1
ATOM 633 C C . GLU A 1 82 ? -1.444 3.354 6.753 1.00 98.06 82 GLU A C 1
ATOM 635 O O . GLU A 1 82 ? -2.664 3.483 6.776 1.00 98.06 82 GLU A O 1
ATOM 640 N N . ILE A 1 83 ? -0.832 2.534 5.891 1.00 97.94 83 ILE A N 1
ATOM 641 C CA . ILE A 1 83 ? -1.571 1.734 4.905 1.00 97.94 83 ILE A CA 1
ATOM 642 C C . ILE A 1 83 ? -2.584 0.832 5.619 1.00 97.94 83 ILE A C 1
ATOM 644 O O . ILE A 1 83 ? -3.765 0.816 5.270 1.00 97.94 83 ILE A O 1
ATOM 648 N N . SER A 1 84 ? -2.143 0.111 6.653 1.00 97.06 84 SER A N 1
ATOM 649 C CA . SER A 1 84 ? -3.004 -0.804 7.411 1.00 97.06 84 SER A CA 1
ATOM 650 C C . SER A 1 84 ? -4.143 -0.069 8.125 1.00 97.06 84 SER A C 1
ATOM 652 O O . SER A 1 84 ? -5.284 -0.539 8.145 1.00 97.06 84 SER A O 1
ATOM 654 N N . GLU A 1 85 ? -3.851 1.095 8.702 1.00 97.75 85 GLU A N 1
ATOM 655 C CA . GLU A 1 85 ? -4.818 1.924 9.409 1.00 97.75 85 GLU A CA 1
ATOM 656 C C . GLU A 1 85 ? -5.867 2.509 8.454 1.00 97.75 85 GLU A C 1
ATOM 658 O O . GLU A 1 85 ? -7.065 2.428 8.744 1.00 97.75 85 GLU A O 1
ATOM 663 N N . GLN A 1 86 ? -5.452 3.043 7.302 1.00 98.31 86 GLN A N 1
ATOM 664 C CA . GLN A 1 86 ? -6.363 3.639 6.322 1.00 98.31 86 GLN A CA 1
ATOM 665 C C . GLN A 1 86 ? -7.247 2.591 5.646 1.00 98.31 86 GLN A C 1
ATOM 667 O O . GLN A 1 86 ? -8.464 2.782 5.574 1.00 98.31 86 GLN A O 1
ATOM 672 N N . LEU A 1 87 ? -6.686 1.443 5.250 1.00 97.94 87 LEU A N 1
ATOM 673 C CA . LEU A 1 87 ? -7.466 0.329 4.697 1.00 97.94 87 LEU A CA 1
ATOM 674 C C . LEU A 1 87 ? -8.534 -0.159 5.683 1.00 97.94 87 LEU A C 1
ATOM 676 O O . LEU A 1 87 ? -9.681 -0.410 5.298 1.00 97.94 87 LEU A O 1
ATOM 680 N N . LYS A 1 88 ? -8.198 -0.226 6.976 1.00 97.69 88 LYS A N 1
ATOM 681 C CA . LYS A 1 88 ? -9.153 -0.607 8.020 1.00 97.69 88 LYS A CA 1
ATOM 682 C C . LYS A 1 88 ? -10.227 0.458 8.234 1.00 97.69 88 LYS A C 1
ATOM 684 O O . LYS A 1 88 ? -11.401 0.113 8.355 1.00 97.69 88 LYS A O 1
ATOM 689 N N . LYS A 1 89 ? -9.848 1.736 8.310 1.00 97.75 89 LYS A N 1
ATOM 690 C CA . LYS A 1 89 ? -10.782 2.839 8.588 1.00 97.75 89 LYS A CA 1
ATOM 691 C C . LYS A 1 89 ? -11.759 3.083 7.444 1.00 97.75 89 LYS A C 1
ATOM 693 O O . LYS A 1 89 ? -12.947 3.249 7.703 1.00 97.75 89 LYS A O 1
ATOM 698 N N . GLN A 1 90 ? -11.262 3.117 6.210 1.00 97.62 90 GLN A N 1
ATOM 699 C CA . GLN A 1 90 ? -12.054 3.528 5.052 1.00 97.62 90 GLN A CA 1
ATOM 700 C C . GLN A 1 90 ? -12.755 2.339 4.393 1.00 97.62 90 GLN A C 1
ATOM 702 O O . GLN A 1 90 ? -13.940 2.421 4.083 1.00 97.62 90 GLN A O 1
ATOM 707 N N . LEU A 1 91 ? -12.059 1.205 4.256 1.00 97.06 91 LEU A N 1
ATOM 708 C CA . LEU A 1 91 ? -12.547 0.051 3.491 1.00 97.06 91 LEU A CA 1
ATOM 709 C C . LEU A 1 91 ? -12.899 -1.159 4.360 1.00 97.06 91 LEU A C 1
ATOM 711 O O . LEU A 1 91 ? -13.337 -2.183 3.839 1.00 97.06 91 LEU A O 1
ATOM 715 N N . LYS A 1 92 ? -12.706 -1.070 5.685 1.00 97.19 92 LYS A N 1
ATOM 716 C CA . LYS A 1 92 ? -12.889 -2.186 6.634 1.00 97.19 92 LYS A CA 1
ATOM 717 C C . LYS A 1 92 ? -12.060 -3.426 6.270 1.00 97.19 92 LYS A C 1
ATOM 719 O O . LYS A 1 92 ? -12.393 -4.533 6.690 1.00 97.19 92 LYS A O 1
ATOM 724 N N . LYS A 1 93 ? -10.970 -3.244 5.517 1.00 95.88 93 LYS A N 1
ATOM 725 C CA . LYS A 1 93 ? -10.032 -4.306 5.143 1.00 95.88 93 LYS A CA 1
ATOM 726 C C . LYS A 1 93 ? -8.908 -4.372 6.171 1.00 95.88 93 LYS A C 1
ATOM 728 O O . LYS A 1 93 ? -8.307 -3.358 6.513 1.00 95.88 93 LYS A O 1
ATOM 733 N N . THR A 1 94 ? -8.621 -5.567 6.672 1.00 94.94 94 THR A N 1
ATOM 734 C CA . THR A 1 94 ? -7.499 -5.821 7.585 1.00 94.94 94 THR A CA 1
ATOM 735 C C . THR A 1 94 ? -6.486 -6.728 6.916 1.00 94.94 94 THR A C 1
ATOM 737 O O . THR A 1 94 ? -6.874 -7.669 6.223 1.00 94.94 94 THR A O 1
ATOM 740 N N . ALA A 1 95 ? -5.199 -6.478 7.153 1.00 93.25 95 ALA A N 1
ATOM 741 C CA . ALA A 1 95 ? -4.145 -7.359 6.673 1.00 93.25 95 ALA A CA 1
ATOM 742 C C . ALA A 1 95 ? -4.370 -8.787 7.193 1.00 93.25 95 ALA A C 1
ATOM 744 O O . ALA A 1 95 ? -4.571 -8.998 8.389 1.00 93.25 95 ALA A O 1
ATOM 745 N N . ILE A 1 96 ? -4.331 -9.765 6.287 1.00 94.81 96 ILE A N 1
ATOM 746 C CA . ILE A 1 96 ? -4.395 -11.189 6.649 1.00 94.81 96 ILE A CA 1
ATOM 747 C C . ILE A 1 96 ? -3.102 -11.599 7.367 1.00 94.81 96 ILE A C 1
ATOM 749 O O . ILE A 1 96 ? -3.118 -12.422 8.279 1.00 94.81 96 ILE A O 1
ATOM 753 N N . ARG A 1 97 ? -1.975 -11.024 6.939 1.00 94.25 97 ARG A N 1
ATOM 754 C CA . ARG A 1 97 ? -0.633 -11.310 7.439 1.00 94.25 97 ARG A CA 1
ATOM 755 C C . ARG A 1 97 ? 0.269 -10.101 7.203 1.00 94.25 97 ARG A C 1
ATOM 757 O O . ARG A 1 97 ? 0.133 -9.435 6.179 1.00 94.25 97 ARG A O 1
ATOM 764 N N . ILE A 1 98 ? 1.180 -9.848 8.139 1.00 94.25 98 ILE A N 1
ATOM 765 C CA . ILE A 1 98 ? 2.242 -8.843 8.034 1.00 94.25 98 ILE A CA 1
ATOM 766 C C . ILE A 1 98 ? 3.554 -9.553 8.370 1.00 94.25 98 ILE A C 1
ATOM 768 O O . ILE A 1 98 ? 3.628 -10.255 9.372 1.00 94.25 98 ILE A O 1
ATOM 772 N N . GLU A 1 99 ? 4.570 -9.383 7.528 1.00 94.69 99 GLU A N 1
ATOM 773 C CA . GLU A 1 99 ? 5.887 -10.009 7.683 1.00 94.69 99 GLU A CA 1
ATOM 774 C C . GLU A 1 99 ? 6.980 -8.935 7.734 1.00 94.69 99 GLU A C 1
ATOM 776 O O . GLU A 1 99 ? 6.817 -7.842 7.190 1.00 94.69 99 GLU A O 1
ATOM 781 N N . GLY A 1 100 ? 8.106 -9.237 8.391 1.00 91.62 100 GLY A N 1
ATOM 782 C CA . GLY A 1 100 ? 9.252 -8.318 8.473 1.00 91.62 100 GLY A CA 1
ATOM 783 C C . GLY A 1 100 ? 9.013 -7.059 9.319 1.00 91.62 100 GLY A C 1
ATOM 784 O O . GLY A 1 100 ? 9.806 -6.118 9.270 1.00 91.62 100 GLY A O 1
ATOM 785 N N . TYR A 1 101 ? 7.937 -7.034 10.104 1.00 91.19 101 TYR A N 1
ATOM 786 C CA . TYR A 1 101 ? 7.599 -5.938 11.003 1.00 91.19 101 TYR A CA 1
ATOM 787 C C . TYR A 1 101 ? 8.204 -6.182 12.392 1.00 91.19 101 TYR A C 1
ATOM 789 O O . TYR A 1 101 ? 8.049 -7.257 12.968 1.00 91.19 101 TYR A O 1
ATOM 797 N N . VAL A 1 102 ? 8.919 -5.199 12.949 1.00 81.31 102 VAL A N 1
ATOM 798 C CA . VAL A 1 102 ? 9.560 -5.364 14.266 1.00 81.31 102 VAL A CA 1
ATOM 799 C C . VAL A 1 102 ? 8.520 -5.156 15.357 1.00 81.31 102 VAL A C 1
ATOM 801 O O . VAL A 1 102 ? 7.989 -4.058 15.490 1.00 81.31 102 VAL A O 1
ATOM 804 N N . GLY A 1 103 ? 8.275 -6.198 16.153 1.00 69.62 103 GLY A N 1
ATOM 805 C CA . GLY A 1 103 ? 7.296 -6.186 17.244 1.00 69.62 103 GLY A CA 1
ATOM 806 C C . GLY A 1 103 ? 5.952 -6.843 16.913 1.00 69.62 103 GLY A C 1
ATOM 807 O O . GLY A 1 103 ? 5.024 -6.688 17.703 1.00 69.62 103 GLY A O 1
ATOM 808 N N . ALA A 1 104 ? 5.854 -7.543 15.775 1.00 53.94 104 ALA A N 1
ATOM 809 C CA . ALA A 1 104 ? 4.750 -8.452 15.456 1.00 53.94 104 ALA A CA 1
ATOM 810 C C . ALA A 1 104 ? 4.915 -9.820 16.140 1.00 53.94 104 ALA A C 1
ATOM 812 O O . ALA A 1 104 ? 6.080 -10.253 16.314 1.00 53.94 104 ALA A O 1
#